Protein AF-A0A926Y5F5-F1 (afdb_monomer_lite)

Radius of gyration: 17.12 Å; chains: 1; bounding box: 49×34×44 Å

Structure (mmCIF, N/CA/C/O backbone):
data_AF-A0A926Y5F5-F1
#
_entry.id   AF-A0A926Y5F5-F1
#
loop_
_atom_site.group_PDB
_atom_site.id
_atom_site.type_symbol
_atom_site.label_atom_id
_atom_site.label_alt_id
_atom_site.label_comp_id
_atom_site.label_asym_id
_atom_site.label_entity_id
_atom_site.label_seq_id
_atom_site.pdbx_PDB_ins_code
_atom_site.Cartn_x
_atom_site.Cartn_y
_atom_site.Cartn_z
_atom_site.occupancy
_atom_site.B_iso_or_equiv
_atom_site.auth_seq_id
_atom_site.auth_comp_id
_atom_site.auth_asym_id
_atom_site.auth_atom_id
_atom_site.pdbx_PDB_model_num
ATOM 1 N N . MET A 1 1 ? -11.518 11.510 -7.158 1.00 64.62 1 MET A N 1
ATOM 2 C CA . MET A 1 1 ? -12.675 11.683 -6.244 1.00 64.62 1 MET A CA 1
ATOM 3 C C . MET A 1 1 ? -12.286 11.105 -4.891 1.00 64.62 1 MET A C 1
ATOM 5 O O . MET A 1 1 ? -11.733 10.016 -4.881 1.00 64.62 1 MET A O 1
ATOM 9 N N . ARG A 1 2 ? -12.498 11.809 -3.769 1.00 79.50 2 ARG A N 1
ATOM 10 C CA . ARG A 1 2 ? -12.166 11.254 -2.441 1.00 79.50 2 ARG A CA 1
ATOM 11 C C . ARG A 1 2 ? -13.256 10.256 -2.006 1.00 79.50 2 ARG A C 1
ATOM 13 O O . ARG A 1 2 ? -14.428 10.625 -2.100 1.00 79.50 2 ARG A O 1
ATOM 20 N N . PRO A 1 3 ? -12.920 9.043 -1.523 1.00 86.19 3 PRO A N 1
ATOM 21 C CA . PRO A 1 3 ? -13.914 8.041 -1.116 1.00 86.19 3 PRO A CA 1
ATOM 22 C C . PRO A 1 3 ? -14.812 8.557 0.008 1.00 86.19 3 PRO A C 1
ATOM 24 O O . PRO A 1 3 ? -14.404 9.423 0.759 1.00 86.19 3 PRO A O 1
ATOM 27 N N . THR A 1 4 ? -16.022 8.055 0.197 1.00 91.56 4 THR A N 1
ATOM 28 C CA . THR A 1 4 ? -16.862 8.366 1.371 1.00 91.56 4 THR A CA 1
ATOM 29 C C . THR A 1 4 ? -16.410 7.582 2.609 1.00 91.56 4 THR A C 1
ATOM 31 O O . THR A 1 4 ? -15.674 6.608 2.494 1.00 91.56 4 THR A O 1
ATOM 34 N N . LEU A 1 5 ? -16.884 7.942 3.811 1.00 90.38 5 LEU A N 1
ATOM 35 C CA . LEU A 1 5 ? -16.596 7.154 5.023 1.00 90.38 5 LEU A CA 1
ATOM 36 C C . LEU A 1 5 ? -17.088 5.703 4.903 1.00 90.38 5 LEU A C 1
ATOM 38 O O . LEU A 1 5 ? -16.438 4.790 5.398 1.00 90.38 5 LEU A O 1
ATOM 42 N N . LYS A 1 6 ? -18.231 5.488 4.241 1.00 92.50 6 LYS A N 1
ATOM 43 C CA . LYS A 1 6 ? -18.751 4.142 3.974 1.00 92.50 6 LYS A CA 1
ATOM 44 C C . LYS A 1 6 ? -17.795 3.357 3.071 1.00 92.50 6 LYS A C 1
ATOM 46 O O . LYS A 1 6 ? -17.488 2.218 3.389 1.00 92.50 6 LYS A O 1
ATOM 51 N N . GLN A 1 7 ? -17.304 3.981 1.998 1.00 93.06 7 GLN A N 1
ATOM 52 C CA . GLN A 1 7 ? -16.334 3.360 1.091 1.00 93.06 7 GLN A CA 1
ATOM 53 C C . GLN A 1 7 ? -15.007 3.059 1.794 1.00 93.06 7 GLN A C 1
ATOM 55 O O . GLN A 1 7 ? -14.508 1.959 1.651 1.00 93.06 7 GLN A O 1
ATOM 60 N N . LEU A 1 8 ? -14.493 3.966 2.631 1.00 92.88 8 LEU A N 1
ATOM 61 C CA . LEU A 1 8 ? -13.270 3.720 3.409 1.00 92.88 8 LEU A CA 1
ATOM 62 C C . LEU A 1 8 ? -13.402 2.540 4.376 1.00 92.88 8 LEU A C 1
ATOM 64 O O . LEU A 1 8 ? -12.448 1.807 4.587 1.00 92.88 8 LEU A O 1
ATOM 68 N N . LYS A 1 9 ? -14.575 2.353 4.987 1.00 93.62 9 LYS A N 1
ATOM 69 C CA . LYS A 1 9 ? -14.818 1.199 5.864 1.00 93.62 9 LYS A CA 1
ATOM 70 C C . LYS A 1 9 ? -14.853 -0.116 5.094 1.00 93.62 9 LYS A C 1
ATOM 72 O O . LYS A 1 9 ? -14.400 -1.117 5.635 1.00 93.62 9 LYS A O 1
ATOM 77 N N . GLN A 1 10 ? -15.410 -0.097 3.883 1.00 93.75 10 GLN A N 1
ATOM 78 C CA . GLN A 1 10 ? -15.420 -1.261 3.003 1.00 93.75 10 GLN A CA 1
ATOM 79 C C . GLN A 1 10 ? -14.000 -1.589 2.540 1.00 93.75 10 GLN A C 1
ATOM 81 O O . GLN A 1 10 ? -13.542 -2.694 2.782 1.00 93.75 10 GLN A O 1
ATOM 86 N N . GLU A 1 11 ? -13.280 -0.595 2.016 1.00 93.88 11 GLU A N 1
ATOM 87 C CA . GLU A 1 11 ? -11.879 -0.725 1.602 1.00 93.88 11 GLU A CA 1
ATOM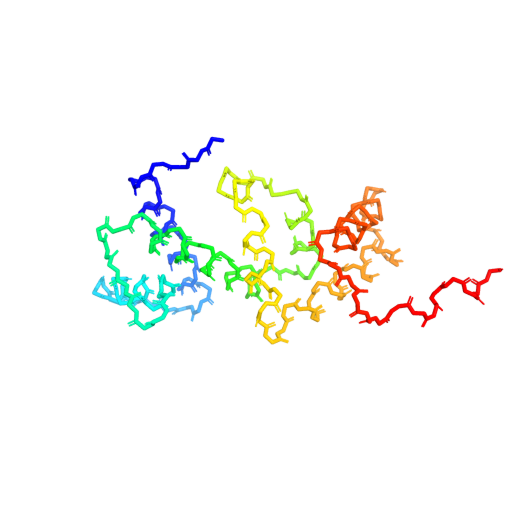 88 C C . GLU A 1 11 ? -11.018 -1.295 2.734 1.00 93.88 11 GLU A C 1
ATOM 90 O O . GLU A 1 11 ? -10.296 -2.266 2.561 1.00 93.88 11 GLU A O 1
ATOM 95 N N . ALA A 1 12 ? -11.160 -0.749 3.943 1.00 93.25 12 ALA A N 1
ATOM 96 C CA . ALA A 1 12 ? -10.449 -1.237 5.113 1.00 93.25 12 ALA A CA 1
ATOM 97 C C . ALA A 1 12 ? -10.744 -2.712 5.422 1.00 93.25 12 ALA A C 1
ATOM 99 O O . ALA A 1 12 ? -9.843 -3.424 5.855 1.00 93.25 12 ALA A O 1
ATOM 100 N N . ALA A 1 13 ? -11.990 -3.161 5.247 1.00 92.00 13 ALA A N 1
ATOM 101 C CA . ALA A 1 13 ? -12.367 -4.555 5.458 1.00 92.00 13 ALA A CA 1
ATOM 102 C C . ALA A 1 13 ? -11.767 -5.467 4.380 1.00 92.00 13 ALA A C 1
ATOM 104 O O . ALA A 1 13 ? -11.248 -6.529 4.715 1.00 92.00 13 ALA A O 1
ATOM 105 N N . ASP A 1 14 ? -11.783 -5.024 3.122 1.00 91.94 14 ASP A N 1
ATOM 106 C CA . ASP A 1 14 ? -11.228 -5.769 1.992 1.00 91.94 14 ASP A CA 1
ATOM 107 C C . ASP A 1 14 ? -9.703 -5.921 2.144 1.00 91.94 14 ASP A C 1
ATOM 109 O O . ASP A 1 14 ? -9.183 -7.037 2.116 1.00 91.94 14 ASP A O 1
ATOM 113 N N . LEU A 1 15 ? -8.992 -4.826 2.440 1.00 91.38 15 LEU A N 1
ATOM 114 C CA . LEU A 1 15 ? -7.545 -4.822 2.699 1.00 91.38 15 LEU A CA 1
ATOM 115 C C . LEU A 1 15 ? -7.154 -5.658 3.913 1.00 91.38 15 LEU A C 1
ATOM 117 O O . LEU A 1 15 ? -6.149 -6.369 3.896 1.00 91.38 15 LEU A O 1
ATOM 121 N N . TRP A 1 16 ? -7.956 -5.594 4.974 1.00 91.62 16 TRP A N 1
ATOM 122 C CA . TRP A 1 16 ? -7.745 -6.427 6.148 1.00 91.62 16 TRP A CA 1
ATOM 123 C C . TRP A 1 16 ? -7.922 -7.913 5.820 1.00 91.62 16 TRP A C 1
ATOM 125 O O . TRP A 1 16 ? -7.135 -8.736 6.283 1.00 91.62 16 TRP A O 1
ATOM 135 N N . GLY A 1 17 ? -8.897 -8.262 4.978 1.00 88.81 17 GLY A N 1
ATOM 136 C CA . GLY A 1 17 ? -9.064 -9.620 4.463 1.00 88.81 17 GLY A CA 1
ATOM 137 C C . GLY A 1 17 ? -7.844 -10.099 3.674 1.00 88.81 17 GLY A C 1
ATOM 138 O O . GLY A 1 17 ? -7.343 -11.190 3.938 1.00 88.81 17 GLY A O 1
ATOM 139 N N . VAL A 1 18 ? -7.320 -9.270 2.764 1.00 87.62 18 VAL A N 1
ATOM 140 C CA . VAL A 1 18 ? -6.109 -9.591 1.986 1.00 87.62 18 VAL A CA 1
ATOM 141 C C . VAL A 1 18 ? -4.908 -9.813 2.904 1.00 87.62 18 VAL A C 1
ATOM 143 O O . VAL A 1 18 ? -4.246 -10.842 2.797 1.00 87.62 18 VAL A O 1
ATOM 146 N N . LEU A 1 19 ? -4.653 -8.900 3.846 1.00 86.50 19 LEU A N 1
ATOM 147 C CA . LEU A 1 19 ? -3.525 -9.001 4.778 1.00 86.50 19 LEU A CA 1
ATOM 148 C C . LEU A 1 19 ? -3.538 -10.296 5.590 1.00 86.50 19 LEU A C 1
ATOM 150 O O . LEU A 1 19 ? -2.512 -10.966 5.698 1.00 86.50 19 LEU A O 1
ATOM 154 N N . ASN A 1 20 ? -4.693 -10.653 6.148 1.00 86.25 20 ASN A N 1
ATOM 155 C CA . ASN A 1 20 ? -4.815 -11.874 6.937 1.00 86.25 20 ASN A CA 1
ATOM 156 C C . ASN A 1 20 ? -4.774 -13.132 6.063 1.00 86.25 20 ASN A C 1
ATOM 158 O O . ASN A 1 20 ? -4.185 -14.133 6.458 1.00 86.25 20 ASN A O 1
ATOM 162 N N . GLY A 1 21 ? -5.311 -13.065 4.841 1.00 83.44 21 GLY A N 1
ATOM 163 C CA . GLY A 1 21 ? -5.168 -14.136 3.857 1.00 83.44 21 GLY A CA 1
ATOM 164 C C . GLY A 1 21 ? -3.705 -14.406 3.491 1.00 83.44 21 GLY A C 1
ATOM 165 O O . GLY A 1 21 ? -3.304 -15.564 3.400 1.00 83.44 21 GLY A O 1
ATOM 166 N N . VAL A 1 22 ? -2.894 -13.353 3.347 1.00 79.62 22 VAL A N 1
ATOM 167 C CA . VAL A 1 22 ? -1.444 -13.461 3.103 1.00 79.62 22 VAL A CA 1
ATOM 168 C C . VAL A 1 22 ? -0.714 -14.055 4.312 1.00 79.62 22 VAL A C 1
ATOM 170 O O . VAL A 1 22 ? 0.186 -14.873 4.138 1.00 79.62 22 VAL A O 1
ATOM 173 N N . ASP A 1 23 ? -1.117 -13.690 5.531 1.00 76.25 23 ASP A N 1
ATOM 174 C CA . ASP A 1 23 ? -0.528 -14.216 6.770 1.00 76.25 23 ASP A CA 1
ATOM 175 C C . ASP A 1 23 ? -1.040 -15.626 7.140 1.00 76.25 23 ASP A C 1
ATOM 177 O O . ASP A 1 23 ? -0.532 -16.243 8.079 1.00 76.25 23 ASP A O 1
ATOM 181 N N . GLY A 1 24 ? -2.032 -16.155 6.411 1.00 76.56 24 GLY A N 1
ATOM 182 C CA . GLY A 1 24 ? -2.684 -17.433 6.711 1.00 76.56 24 GLY A CA 1
ATOM 183 C C . GLY A 1 24 ? -3.471 -17.419 8.026 1.00 76.56 24 GLY A C 1
ATOM 184 O O . GLY A 1 24 ? -3.717 -18.474 8.614 1.00 76.56 24 GLY A O 1
ATOM 185 N N . THR A 1 25 ? -3.831 -16.234 8.517 1.00 77.69 25 THR A N 1
ATOM 186 C CA . THR A 1 25 ? -4.552 -16.041 9.772 1.00 77.69 25 THR A CA 1
ATOM 187 C C . THR A 1 25 ? -6.052 -15.953 9.519 1.00 77.69 25 THR A C 1
ATOM 189 O O . THR A 1 25 ? -6.500 -15.285 8.592 1.00 77.69 25 THR A O 1
ATOM 192 N N . ASP A 1 26 ? -6.844 -16.595 10.383 1.00 75.38 26 ASP A N 1
ATOM 193 C CA . ASP A 1 26 ? -8.297 -16.396 10.450 1.00 75.38 26 ASP A CA 1
ATOM 194 C C . ASP A 1 26 ? -8.626 -15.530 11.679 1.00 75.38 26 ASP A C 1
ATOM 196 O O . ASP A 1 26 ? -8.827 -16.037 12.790 1.00 75.38 26 ASP A O 1
ATOM 200 N N . PRO A 1 27 ? -8.523 -14.199 11.552 1.00 73.62 27 PRO A N 1
ATOM 201 C CA . PRO A 1 27 ? -8.670 -13.297 12.680 1.00 73.62 27 PRO A CA 1
ATOM 202 C C . PRO A 1 27 ? -10.121 -13.224 13.166 1.00 73.62 27 PRO A C 1
ATOM 204 O O . PRO A 1 27 ? -11.072 -13.070 12.400 1.00 73.62 27 PRO A O 1
ATOM 207 N N . ALA A 1 28 ? -10.296 -13.218 14.488 1.00 79.38 28 ALA A N 1
ATOM 208 C CA . ALA A 1 28 ? -11.610 -13.020 15.087 1.00 79.38 28 ALA A CA 1
ATOM 209 C C . ALA A 1 28 ? -12.231 -11.667 14.662 1.00 79.38 28 ALA A C 1
ATOM 211 O O . ALA A 1 28 ? -11.511 -10.671 14.554 1.00 79.38 28 ALA A O 1
ATOM 212 N N . PRO A 1 29 ? -13.567 -11.556 14.531 1.00 73.88 29 PRO A N 1
ATOM 213 C CA . PRO A 1 29 ? -14.233 -10.311 14.125 1.00 73.88 29 PRO A CA 1
ATOM 214 C C . PRO A 1 29 ? -13.895 -9.080 14.989 1.00 73.88 29 PRO A C 1
ATOM 216 O O . PRO A 1 29 ? -13.851 -7.950 14.497 1.00 73.88 29 PRO A O 1
ATOM 219 N N . ASP A 1 30 ? -13.611 -9.279 16.278 1.00 83.62 30 ASP A N 1
ATOM 220 C CA . ASP A 1 30 ? -13.206 -8.203 17.193 1.00 83.62 30 ASP A CA 1
ATOM 221 C C . ASP A 1 30 ? -11.803 -7.652 16.905 1.00 83.62 30 ASP A C 1
ATOM 223 O O . ASP A 1 30 ? -11.474 -6.529 17.311 1.00 83.62 30 ASP A O 1
ATOM 227 N N . GLN A 1 31 ? -10.980 -8.423 16.195 1.00 87.25 31 GLN A N 1
ATOM 228 C CA . GLN A 1 31 ? -9.624 -8.049 15.828 1.00 87.25 31 GLN A CA 1
ATOM 229 C C . GLN A 1 31 ? -9.622 -6.944 14.770 1.00 87.25 31 GLN A C 1
ATOM 231 O O . GLN A 1 31 ? -8.842 -6.003 14.896 1.00 87.25 31 GLN A O 1
ATOM 236 N N . PHE A 1 32 ? -10.592 -6.942 13.848 1.00 90.06 32 PHE A N 1
ATOM 237 C CA . PHE A 1 32 ? -10.716 -5.902 12.824 1.00 90.06 32 PHE A CA 1
ATOM 238 C C . PHE A 1 32 ? -10.685 -4.493 13.429 1.00 90.06 32 PHE A C 1
ATOM 240 O O . PHE A 1 32 ? -9.851 -3.661 13.088 1.00 90.06 32 PHE A O 1
ATOM 247 N N . ARG A 1 33 ? -11.538 -4.212 14.423 1.00 89.06 33 ARG A N 1
ATOM 248 C CA . ARG A 1 33 ? -11.591 -2.877 15.052 1.00 89.06 33 ARG A CA 1
ATOM 249 C C . ARG A 1 33 ? -10.326 -2.529 15.835 1.00 89.06 33 ARG A C 1
ATOM 251 O O . ARG A 1 33 ? -10.066 -1.342 16.043 1.00 89.06 33 ARG A O 1
ATOM 258 N N . LYS A 1 34 ? -9.591 -3.519 16.346 1.00 89.94 34 LYS A N 1
ATOM 259 C CA . LYS A 1 34 ? -8.305 -3.291 17.020 1.00 89.94 34 LYS A CA 1
ATOM 260 C C . LYS A 1 34 ? -7.247 -2.901 15.995 1.00 89.94 34 LYS A C 1
ATOM 262 O O . LYS A 1 34 ? -6.592 -1.880 16.188 1.00 89.94 34 LYS A O 1
ATOM 267 N N . ASP A 1 35 ? -7.194 -3.613 14.879 1.00 90.88 35 ASP A N 1
ATOM 268 C CA . ASP A 1 35 ? -6.230 -3.372 13.810 1.00 90.88 35 ASP A CA 1
ATOM 269 C C . ASP A 1 35 ? -6.479 -2.020 13.141 1.00 90.88 35 ASP A C 1
ATOM 271 O O . ASP A 1 35 ? -5.550 -1.230 13.000 1.00 90.88 35 ASP A O 1
ATOM 275 N N . ILE A 1 36 ? -7.737 -1.649 12.873 1.00 92.88 36 ILE A N 1
ATOM 276 C CA . ILE A 1 36 ? -8.060 -0.303 12.366 1.00 92.88 36 ILE A CA 1
ATOM 277 C C . ILE A 1 36 ? -7.571 0.795 13.315 1.00 92.88 36 ILE A C 1
ATOM 279 O O . ILE A 1 36 ? -7.071 1.826 12.866 1.00 92.88 36 ILE A O 1
ATOM 283 N N . ARG A 1 37 ? -7.681 0.605 14.635 1.00 91.00 37 ARG A N 1
ATOM 284 C CA . ARG A 1 37 ? -7.149 1.582 15.600 1.00 91.00 37 ARG A CA 1
ATOM 285 C C . ARG A 1 37 ? -5.627 1.601 15.626 1.00 91.00 37 ARG A C 1
ATOM 287 O O . ARG A 1 37 ? -5.057 2.660 15.870 1.00 91.00 37 ARG A O 1
ATOM 294 N N . GLN A 1 38 ? -4.990 0.453 15.426 1.00 90.44 38 GLN A N 1
ATOM 295 C CA . GLN A 1 38 ? -3.541 0.330 15.384 1.00 90.44 38 GLN A CA 1
ATOM 296 C C . GLN A 1 38 ? -2.969 1.011 14.138 1.00 90.44 38 GLN A C 1
ATOM 298 O O . GLN A 1 38 ? -2.116 1.883 14.275 1.00 90.44 38 GLN A O 1
ATOM 303 N N . TYR A 1 39 ? -3.481 0.679 12.953 1.00 89.06 39 TYR A N 1
ATOM 304 C CA . TYR A 1 39 ? -3.048 1.256 11.680 1.00 89.06 39 TYR A CA 1
ATOM 305 C C . TYR A 1 39 ? -3.491 2.715 11.504 1.00 89.06 39 TYR A C 1
ATOM 307 O O . TYR A 1 39 ? -2.770 3.527 10.938 1.00 89.06 39 TYR A O 1
ATOM 315 N N . GLY A 1 40 ? -4.667 3.084 12.016 1.00 86.88 40 GLY A N 1
ATOM 316 C CA . GLY A 1 40 ? -5.230 4.431 11.885 1.00 86.88 40 GLY A CA 1
ATOM 317 C C . GLY A 1 40 ? -4.779 5.443 12.946 1.00 86.88 40 GLY A C 1
ATOM 318 O O . GLY A 1 40 ? -5.324 6.556 13.005 1.00 86.88 40 GLY A O 1
ATOM 319 N N . LYS A 1 41 ? -3.848 5.059 13.828 1.00 85.31 41 LYS A N 1
ATOM 320 C CA . LYS A 1 41 ? -3.409 5.857 14.980 1.00 85.31 41 LYS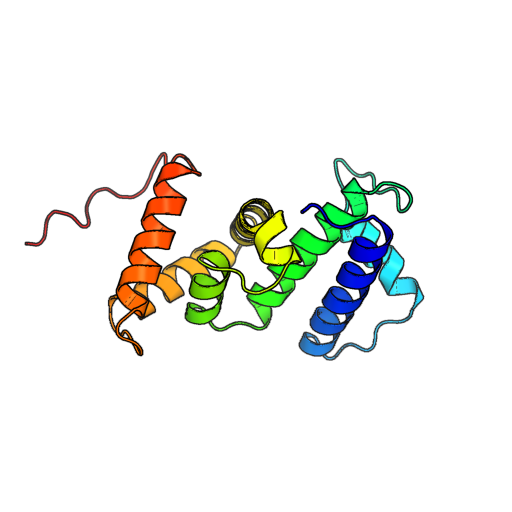 A CA 1
ATOM 321 C C . LYS A 1 41 ? -2.620 7.089 14.531 1.00 85.31 41 LYS A C 1
ATOM 323 O O . LYS A 1 41 ? -1.751 6.996 13.675 1.00 85.31 41 LYS A O 1
ATOM 328 N N . LEU A 1 42 ? -2.882 8.234 15.157 1.00 76.56 42 LEU A N 1
ATOM 329 C CA . LEU A 1 42 ? -2.004 9.408 15.108 1.00 76.56 42 LEU A CA 1
ATOM 330 C C . LEU A 1 42 ? -1.816 9.917 16.534 1.00 76.56 42 LEU A C 1
ATOM 332 O O . LEU A 1 42 ? -2.795 10.037 17.272 1.00 76.56 42 LEU A O 1
ATOM 336 N N . ASP A 1 43 ? -0.568 10.143 16.939 1.00 74.25 43 ASP A N 1
ATOM 337 C CA . ASP A 1 43 ? -0.205 10.662 18.267 1.00 74.25 43 ASP A CA 1
ATOM 338 C C . ASP A 1 43 ? -0.863 9.898 19.426 1.00 74.25 43 ASP A C 1
ATOM 340 O O . ASP A 1 43 ? -1.369 10.457 20.399 1.00 74.25 43 ASP A O 1
ATOM 344 N N . GLY A 1 44 ? -0.927 8.571 19.294 1.00 70.44 44 GLY A N 1
ATOM 345 C CA . GLY A 1 44 ? -1.493 7.708 20.325 1.00 70.44 44 GLY A CA 1
ATOM 346 C C . GLY A 1 44 ? -3.028 7.638 20.358 1.00 70.44 44 GLY A C 1
ATOM 347 O O . GLY A 1 44 ? -3.561 6.886 21.175 1.00 70.44 44 GLY A O 1
ATOM 348 N N . LYS A 1 45 ? -3.750 8.326 19.464 1.00 74.88 45 LYS A N 1
ATOM 349 C CA . LYS A 1 45 ? -5.222 8.352 19.428 1.00 74.88 45 LYS A CA 1
ATOM 350 C C . LYS A 1 45 ? -5.772 7.804 18.106 1.00 74.88 45 LYS A C 1
ATOM 352 O O . LYS A 1 45 ? -5.241 8.077 17.033 1.00 74.88 45 LYS A O 1
ATOM 357 N N . ALA A 1 46 ? -6.864 7.043 18.185 1.00 82.19 46 ALA A N 1
ATOM 358 C CA . ALA A 1 46 ? -7.636 6.581 17.032 1.00 82.19 46 ALA A CA 1
ATOM 359 C C . ALA A 1 46 ? -9.132 6.635 17.367 1.00 82.19 46 ALA A C 1
ATOM 361 O O . ALA A 1 46 ? -9.562 6.049 18.362 1.00 82.19 46 ALA A O 1
ATOM 362 N N . ASP A 1 47 ? -9.923 7.323 16.541 1.00 86.75 47 ASP A N 1
ATOM 363 C CA . ASP A 1 47 ? -11.378 7.413 16.697 1.00 86.75 47 ASP A CA 1
ATOM 364 C C . ASP A 1 47 ? -12.055 6.799 15.468 1.00 86.75 47 ASP A C 1
ATOM 366 O O . ASP A 1 47 ? -11.955 7.314 14.358 1.00 86.75 47 ASP A O 1
ATOM 370 N N . LEU A 1 48 ? -12.785 5.699 15.670 1.00 87.44 48 LEU A N 1
ATOM 371 C CA . LEU A 1 48 ? -13.475 4.973 14.597 1.00 87.44 48 LEU A CA 1
ATOM 372 C C . LEU A 1 48 ? -14.657 5.751 13.989 1.00 87.44 48 LEU A C 1
ATOM 374 O O . LEU A 1 48 ? -15.232 5.315 12.987 1.00 87.44 48 LEU A O 1
ATOM 378 N N . ARG A 1 49 ? -15.039 6.892 14.569 1.00 87.19 49 ARG A N 1
ATOM 379 C CA . ARG A 1 49 ? -16.007 7.833 13.986 1.00 87.19 49 ARG A CA 1
ATOM 380 C C . ARG A 1 49 ? -15.332 8.802 13.016 1.00 87.19 49 ARG A C 1
ATOM 382 O O . ARG A 1 49 ? -15.997 9.347 12.138 1.00 87.19 49 ARG A O 1
ATOM 389 N N . CYS A 1 50 ? -14.022 8.995 13.149 1.00 89.56 50 CYS A N 1
ATOM 390 C CA . CYS A 1 50 ? -13.257 9.945 12.361 1.00 89.56 50 CYS A CA 1
ATOM 391 C C . CYS A 1 50 ? -12.788 9.326 11.051 1.00 89.56 50 CYS A C 1
ATOM 393 O O . CYS A 1 50 ? -12.087 8.318 11.024 1.00 89.56 50 CYS A O 1
ATOM 395 N N . ARG A 1 51 ? -13.107 10.003 9.948 1.00 91.75 51 ARG A N 1
ATOM 396 C CA . ARG A 1 51 ? -12.670 9.635 8.599 1.00 91.75 51 ARG A CA 1
ATOM 397 C C . ARG A 1 51 ? -11.154 9.453 8.485 1.00 91.75 51 ARG A C 1
ATOM 399 O O . ARG A 1 51 ? -10.718 8.451 7.936 1.00 91.75 51 ARG A O 1
ATOM 406 N N . ALA A 1 52 ? -10.376 10.370 9.058 1.00 91.25 52 ALA A N 1
ATOM 407 C CA . ALA A 1 52 ? -8.916 10.338 8.982 1.00 91.25 52 ALA A CA 1
ATOM 408 C C . ALA A 1 52 ? -8.305 9.055 9.576 1.00 91.25 52 ALA A C 1
ATOM 410 O O . ALA A 1 52 ? -7.290 8.578 9.082 1.00 91.25 52 ALA A O 1
ATOM 411 N N . THR A 1 53 ? -8.926 8.468 10.608 1.00 93.31 53 THR A N 1
ATOM 412 C CA . THR A 1 53 ? -8.479 7.183 11.169 1.00 93.31 53 THR A CA 1
ATOM 413 C C . THR A 1 53 ? -8.622 6.063 10.143 1.00 93.31 53 THR A C 1
ATOM 415 O O . THR A 1 53 ? -7.702 5.269 9.988 1.00 93.31 53 THR A O 1
ATOM 418 N N . TRP A 1 54 ? -9.729 6.028 9.401 1.00 94.56 54 TRP A N 1
ATOM 419 C CA . TRP A 1 54 ? -9.941 5.030 8.351 1.00 94.56 54 TRP A CA 1
ATOM 420 C C . TRP A 1 54 ? -9.022 5.241 7.152 1.00 94.56 54 TRP A C 1
ATOM 422 O O . TRP A 1 54 ? -8.473 4.269 6.654 1.00 94.56 54 TRP A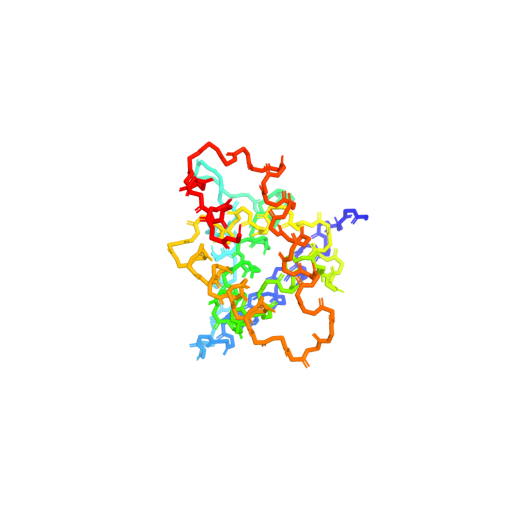 O 1
ATOM 432 N N . GLU A 1 55 ? -8.811 6.487 6.722 1.00 94.56 55 GLU A N 1
ATOM 433 C CA . GLU A 1 55 ? -7.885 6.797 5.622 1.00 94.56 55 GLU A CA 1
ATOM 434 C C . GLU A 1 55 ? -6.468 6.320 5.942 1.00 94.56 55 GLU A C 1
ATOM 436 O O . GLU A 1 55 ? -5.886 5.572 5.163 1.00 94.56 55 GLU A O 1
ATOM 441 N N . ARG A 1 56 ? -5.945 6.670 7.124 1.00 94.00 56 ARG A N 1
ATOM 442 C CA . ARG A 1 56 ? -4.621 6.212 7.569 1.00 94.00 56 ARG A CA 1
ATOM 443 C C . ARG A 1 56 ? -4.548 4.696 7.683 1.00 94.00 56 ARG A C 1
ATOM 445 O O . ARG A 1 56 ? -3.557 4.111 7.263 1.00 94.00 56 ARG A O 1
ATOM 452 N N . ALA A 1 57 ? -5.597 4.072 8.221 1.00 94.88 57 ALA A N 1
ATOM 453 C CA . ALA A 1 57 ? -5.637 2.625 8.347 1.00 94.88 57 ALA A CA 1
ATOM 454 C C . ALA A 1 57 ? -5.574 1.942 6.975 1.00 94.88 57 ALA A C 1
ATOM 456 O O . ALA A 1 57 ? -4.767 1.038 6.802 1.00 94.88 57 ALA A O 1
ATOM 457 N N . CYS A 1 58 ? -6.365 2.402 5.999 1.00 95.75 58 CYS A N 1
ATOM 458 C CA . CYS A 1 58 ? -6.339 1.863 4.638 1.00 95.75 58 CYS A CA 1
ATOM 459 C C . CYS A 1 58 ? -4.962 2.055 3.997 1.00 95.75 58 CYS A C 1
ATOM 461 O O . CYS A 1 58 ? -4.401 1.096 3.494 1.00 95.75 58 CYS A O 1
ATOM 463 N N . VAL A 1 59 ? -4.378 3.256 4.085 1.00 95.75 59 VAL A N 1
ATOM 464 C CA . VAL A 1 59 ? -3.037 3.540 3.545 1.00 95.75 59 VAL A CA 1
ATOM 465 C C . VAL A 1 59 ? -1.976 2.607 4.139 1.00 95.75 59 VAL A C 1
ATOM 467 O O . VAL A 1 59 ? -1.179 2.030 3.404 1.00 95.75 59 VAL A O 1
ATOM 470 N N . ALA A 1 60 ? -1.967 2.437 5.463 1.00 94.25 60 ALA A N 1
ATOM 471 C CA . ALA A 1 60 ? -0.978 1.599 6.133 1.00 94.25 60 ALA A CA 1
ATOM 472 C C . ALA A 1 60 ? -1.182 0.103 5.840 1.00 94.25 60 ALA A C 1
ATOM 474 O O . ALA A 1 60 ? -0.207 -0.628 5.677 1.00 94.25 60 ALA A O 1
ATOM 475 N N . MET A 1 61 ? -2.436 -0.352 5.757 1.00 93.94 61 MET A N 1
ATOM 476 C CA . MET A 1 61 ? -2.754 -1.736 5.405 1.00 93.94 61 MET A CA 1
ATOM 477 C C . MET A 1 61 ? -2.417 -2.045 3.946 1.00 93.94 61 MET A C 1
ATOM 479 O O . MET A 1 61 ? -1.818 -3.081 3.680 1.00 93.94 61 MET A O 1
ATOM 483 N N . GLU A 1 62 ? -2.721 -1.131 3.027 1.00 94.50 62 GLU A N 1
ATOM 484 C CA . GLU A 1 62 ? -2.366 -1.230 1.610 1.00 94.50 62 GLU A CA 1
ATOM 485 C C . GLU A 1 62 ? -0.846 -1.346 1.440 1.00 94.50 62 GLU A C 1
ATOM 487 O O . GLU A 1 62 ? -0.349 -2.297 0.838 1.00 94.50 62 GLU A O 1
ATOM 492 N N . ALA A 1 63 ? -0.084 -0.440 2.067 1.00 94.44 63 ALA A N 1
ATOM 493 C CA . ALA A 1 63 ? 1.377 -0.493 2.065 1.00 94.44 63 ALA A CA 1
ATOM 494 C C . ALA A 1 63 ? 1.913 -1.822 2.619 1.00 94.44 63 ALA A C 1
ATOM 496 O O . ALA A 1 63 ? 2.772 -2.454 2.001 1.00 94.44 63 ALA A O 1
ATOM 497 N N . ALA A 1 64 ? 1.384 -2.275 3.759 1.00 92.50 64 ALA A N 1
ATOM 498 C CA . ALA A 1 64 ? 1.784 -3.540 4.363 1.00 92.50 64 ALA A CA 1
ATOM 499 C C . ALA A 1 64 ? 1.437 -4.749 3.479 1.00 92.50 64 ALA A C 1
ATOM 501 O O . ALA A 1 64 ? 2.232 -5.683 3.405 1.00 92.50 64 ALA A O 1
ATOM 502 N N . SER A 1 65 ? 0.282 -4.728 2.809 1.00 90.88 65 SER A N 1
ATOM 503 C CA . SER A 1 65 ? -0.160 -5.802 1.921 1.00 90.88 65 SER A CA 1
ATOM 504 C C . SER A 1 65 ? 0.779 -5.912 0.735 1.00 90.88 65 SER A C 1
ATOM 506 O O . SER A 1 65 ? 1.371 -6.965 0.519 1.00 90.88 65 SER A O 1
ATOM 508 N N . MET A 1 66 ? 1.010 -4.802 0.034 1.00 92.44 66 MET A N 1
ATOM 509 C CA . MET A 1 66 ? 1.892 -4.775 -1.130 1.00 92.44 66 MET A CA 1
ATOM 510 C C . MET A 1 66 ? 3.304 -5.260 -0.807 1.00 92.44 66 MET A C 1
ATOM 512 O O . MET A 1 66 ? 3.857 -6.064 -1.549 1.00 92.44 66 MET A O 1
ATOM 516 N N . LEU A 1 67 ? 3.873 -4.823 0.321 1.00 92.69 67 LEU A N 1
ATOM 517 C CA . LEU A 1 67 ? 5.218 -5.229 0.742 1.00 92.69 67 LEU A CA 1
ATOM 518 C C . LEU A 1 67 ? 5.342 -6.724 1.061 1.00 92.69 67 LEU A C 1
ATOM 520 O O . LEU A 1 67 ? 6.458 -7.250 1.072 1.00 92.69 67 LEU A O 1
ATOM 524 N N . LYS A 1 68 ? 4.225 -7.389 1.368 1.00 90.12 68 LYS A N 1
ATOM 525 C CA . LYS A 1 68 ? 4.175 -8.830 1.631 1.00 90.12 68 LYS A CA 1
ATOM 526 C C . LYS A 1 68 ? 3.826 -9.644 0.389 1.00 90.12 68 LYS A C 1
ATOM 528 O O . LYS A 1 68 ? 4.339 -10.748 0.247 1.00 90.12 68 LYS A O 1
ATOM 533 N N . SER A 1 69 ? 2.931 -9.140 -0.460 1.00 88.56 69 SER A N 1
ATOM 534 C CA . SER A 1 69 ? 2.296 -9.931 -1.517 1.00 88.56 69 SER A CA 1
ATOM 535 C C . SER A 1 69 ? 2.814 -9.648 -2.923 1.00 88.56 69 SER A C 1
ATOM 537 O O . SER A 1 69 ? 2.601 -10.478 -3.803 1.00 88.56 69 SER A O 1
ATOM 539 N N . LEU A 1 70 ? 3.430 -8.488 -3.171 1.00 91.25 70 LEU A N 1
ATOM 540 C CA . LEU A 1 70 ? 3.908 -8.121 -4.503 1.00 91.25 70 LEU A CA 1
ATOM 541 C C . LEU A 1 70 ? 5.390 -8.436 -4.678 1.00 91.25 70 LEU A C 1
ATOM 543 O O . LEU A 1 70 ? 6.216 -8.206 -3.795 1.00 91.25 70 LEU A O 1
ATOM 547 N N . GLU A 1 71 ? 5.734 -8.881 -5.883 1.00 93.88 71 GLU A N 1
ATOM 548 C CA . GLU A 1 71 ? 7.114 -8.874 -6.344 1.00 93.88 71 GLU A CA 1
ATOM 549 C C . GLU A 1 71 ? 7.621 -7.431 -6.474 1.00 93.88 71 GLU A C 1
ATOM 551 O O . GLU A 1 71 ? 6.872 -6.501 -6.783 1.00 93.88 71 GLU A O 1
ATOM 556 N N . ASN A 1 72 ? 8.932 -7.236 -6.307 1.00 94.38 72 ASN A N 1
ATOM 557 C CA . ASN A 1 72 ? 9.550 -5.903 -6.300 1.00 94.38 72 ASN A CA 1
ATOM 558 C C . ASN A 1 72 ? 9.212 -5.065 -7.551 1.00 94.38 72 ASN A C 1
ATOM 560 O O . ASN A 1 72 ? 9.079 -3.845 -7.471 1.00 94.38 72 ASN A O 1
ATOM 564 N N . THR A 1 73 ? 9.098 -5.703 -8.721 1.00 93.38 73 THR A N 1
ATOM 565 C CA . THR A 1 73 ? 8.747 -5.025 -9.979 1.00 93.38 73 THR A CA 1
ATOM 566 C C . THR A 1 73 ? 7.293 -4.579 -10.003 1.00 93.38 73 THR A C 1
ATOM 568 O O . THR A 1 73 ? 7.008 -3.475 -10.460 1.00 93.38 73 THR A O 1
ATOM 571 N N . ASP A 1 74 ? 6.390 -5.399 -9.473 1.00 93.56 74 ASP A N 1
ATOM 572 C CA . ASP A 1 74 ? 4.959 -5.104 -9.446 1.00 93.56 74 ASP A CA 1
ATOM 573 C C . ASP A 1 74 ? 4.654 -3.994 -8.441 1.00 93.56 74 ASP A C 1
ATOM 575 O O . ASP A 1 74 ? 3.875 -3.095 -8.746 1.00 93.56 74 ASP A O 1
ATOM 579 N N . LEU A 1 75 ? 5.361 -3.970 -7.304 1.00 94.19 75 LEU A N 1
ATOM 580 C CA . LEU A 1 75 ? 5.323 -2.850 -6.362 1.00 94.19 75 LEU A CA 1
ATOM 581 C C . LEU A 1 75 ? 5.682 -1.523 -7.050 1.00 94.19 75 LEU A C 1
ATOM 583 O O . LEU A 1 75 ? 4.980 -0.526 -6.894 1.00 94.19 75 LEU A O 1
ATOM 587 N N . VAL A 1 76 ? 6.764 -1.503 -7.833 1.00 93.50 76 VAL A N 1
ATOM 588 C CA . VAL A 1 76 ? 7.196 -0.304 -8.569 1.00 93.50 76 VAL A CA 1
ATOM 589 C C . VAL A 1 76 ? 6.155 0.124 -9.601 1.0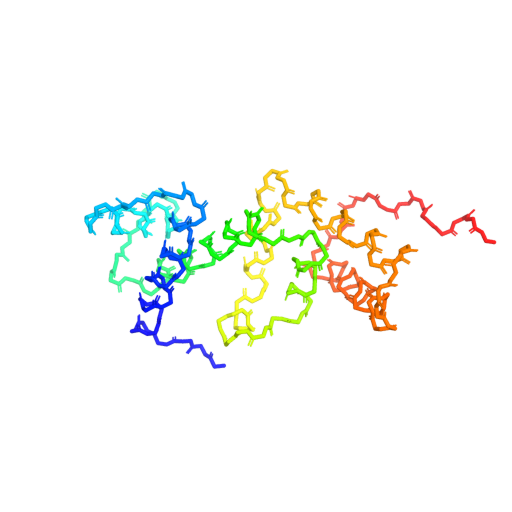0 93.50 76 VAL A C 1
ATOM 591 O O . VAL A 1 76 ? 5.828 1.307 -9.690 1.00 93.50 76 VAL A O 1
ATOM 594 N N . LEU A 1 77 ? 5.610 -0.821 -10.368 1.00 92.44 77 LEU A N 1
ATOM 595 C CA . LEU A 1 77 ? 4.592 -0.520 -11.373 1.00 92.44 77 LEU A CA 1
ATOM 596 C C . LEU A 1 77 ? 3.306 0.015 -10.732 1.00 92.44 77 LEU A C 1
ATOM 598 O O . LEU A 1 77 ? 2.767 1.010 -11.218 1.00 92.44 77 LEU A O 1
ATOM 602 N N . TYR A 1 78 ? 2.874 -0.571 -9.614 1.00 93.50 78 TYR A N 1
ATOM 603 C CA . TYR A 1 78 ? 1.719 -0.097 -8.859 1.00 93.50 78 TYR A CA 1
ATOM 604 C C . TYR A 1 78 ? 1.940 1.319 -8.319 1.00 93.50 78 TYR A C 1
ATOM 606 O O . TYR A 1 78 ? 1.126 2.207 -8.551 1.00 93.50 78 TYR A O 1
ATOM 614 N N . LEU A 1 79 ? 3.078 1.585 -7.669 1.00 92.19 79 LEU A N 1
ATOM 615 C CA . LEU A 1 79 ? 3.398 2.922 -7.150 1.00 92.19 79 LEU A CA 1
ATOM 616 C C . LEU A 1 79 ? 3.561 3.966 -8.262 1.00 92.19 79 LEU A C 1
ATOM 618 O O . LEU A 1 79 ? 3.397 5.164 -8.024 1.00 92.19 79 LEU A O 1
ATOM 622 N N . HIS A 1 80 ? 3.887 3.547 -9.482 1.00 91.19 80 HIS A N 1
ATOM 623 C CA . HIS A 1 80 ? 3.929 4.432 -10.638 1.00 91.19 80 HIS A CA 1
ATOM 624 C C . HIS A 1 80 ? 2.527 4.740 -11.175 1.00 91.19 80 HIS A C 1
ATOM 626 O O . HIS A 1 80 ? 2.193 5.909 -11.376 1.00 91.19 80 HIS A O 1
ATOM 632 N N . ARG A 1 81 ? 1.707 3.708 -11.389 1.00 89.12 81 ARG A N 1
ATOM 633 C CA . ARG A 1 81 ? 0.356 3.814 -11.951 1.00 89.12 81 ARG A CA 1
ATOM 634 C C . ARG A 1 81 ? -0.587 2.873 -11.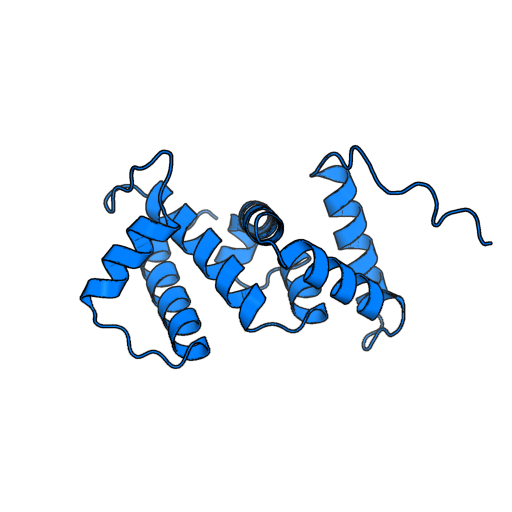202 1.00 89.12 81 ARG A C 1
ATOM 636 O O . ARG A 1 81 ? -0.824 1.764 -11.679 1.00 89.12 81 ARG A O 1
ATOM 643 N N . PRO A 1 82 ? -1.140 3.316 -10.061 1.00 90.62 82 PRO A N 1
ATOM 644 C CA . PRO A 1 82 ? -2.133 2.529 -9.353 1.00 90.62 82 PRO A CA 1
ATOM 645 C C . PRO A 1 82 ? -3.352 2.314 -10.250 1.00 90.62 82 PRO A C 1
ATOM 647 O O . PRO A 1 82 ? -3.783 3.231 -10.954 1.00 90.62 82 PRO A O 1
ATOM 650 N N . ASP A 1 83 ? -3.914 1.116 -10.216 1.00 88.50 83 ASP A N 1
ATOM 651 C CA . ASP A 1 83 ? -5.075 0.717 -11.015 1.00 88.50 83 ASP A CA 1
ATOM 652 C C . ASP A 1 83 ? -6.379 0.683 -10.201 1.00 88.50 83 ASP A C 1
ATOM 654 O O . ASP A 1 83 ? -7.469 0.594 -10.770 1.00 88.50 83 ASP A O 1
ATOM 658 N N . THR A 1 84 ? -6.293 0.835 -8.878 1.00 88.44 84 THR A N 1
ATOM 659 C CA . THR A 1 84 ? -7.456 0.916 -7.990 1.00 88.44 84 THR A CA 1
ATOM 660 C C . THR A 1 84 ? -7.884 2.372 -7.749 1.00 88.44 84 THR A C 1
ATOM 662 O O . THR A 1 84 ? -7.043 3.271 -7.631 1.00 88.44 84 THR A O 1
ATOM 665 N N . PRO A 1 85 ? -9.195 2.661 -7.604 1.00 89.56 85 PRO A N 1
ATOM 666 C CA . PRO A 1 85 ? -9.658 4.006 -7.258 1.00 89.56 85 PRO A CA 1
ATOM 667 C C . PRO A 1 85 ? -9.059 4.547 -5.951 1.00 89.56 85 PRO A C 1
ATOM 669 O O . PRO A 1 85 ? -8.835 5.755 -5.838 1.00 89.56 85 PRO A O 1
ATOM 672 N N . PHE A 1 86 ? -8.805 3.672 -4.969 1.00 91.06 86 PHE A N 1
ATOM 673 C CA . PHE A 1 86 ? -8.161 4.038 -3.709 1.00 91.06 86 PHE A CA 1
ATOM 674 C C . PHE A 1 86 ? -6.675 4.354 -3.914 1.00 91.06 86 PHE A C 1
ATOM 676 O O . PHE A 1 86 ? -6.235 5.440 -3.532 1.00 91.06 86 PHE A O 1
ATOM 683 N N . GLY A 1 87 ? -5.937 3.476 -4.598 1.00 92.06 87 GLY A N 1
ATOM 684 C CA . GLY A 1 87 ? -4.529 3.671 -4.930 1.00 92.06 87 GLY A CA 1
ATOM 685 C C . GLY A 1 87 ? -4.284 4.961 -5.708 1.00 92.06 87 GLY A C 1
ATOM 686 O O . GLY A 1 87 ? -3.375 5.713 -5.380 1.00 92.06 87 GLY A O 1
ATOM 687 N N . ILE A 1 88 ? -5.150 5.297 -6.671 1.00 92.81 88 ILE A N 1
ATOM 688 C CA . ILE A 1 88 ? -5.066 6.565 -7.415 1.00 92.81 88 ILE A CA 1
ATOM 689 C C . ILE A 1 88 ? -5.284 7.767 -6.483 1.00 92.81 88 ILE A C 1
ATOM 691 O O . ILE A 1 88 ? -4.598 8.781 -6.603 1.00 92.81 88 ILE A O 1
ATOM 695 N N . ALA A 1 89 ? -6.249 7.682 -5.563 1.00 92.06 89 ALA A N 1
ATOM 696 C CA . ALA A 1 89 ? -6.600 8.790 -4.677 1.00 92.06 89 ALA A CA 1
ATOM 697 C C . ALA A 1 89 ? -5.572 9.040 -3.560 1.00 92.06 89 ALA A C 1
ATOM 699 O O . ALA A 1 89 ? -5.476 10.178 -3.098 1.00 92.06 89 ALA A O 1
ATOM 700 N N . TYR A 1 90 ? -4.847 8.001 -3.132 1.00 93.19 90 TYR A N 1
ATOM 701 C CA . TYR A 1 90 ? -3.925 8.042 -1.990 1.00 93.19 90 TYR A CA 1
ATOM 702 C C . TYR A 1 90 ? -2.489 7.624 -2.332 1.00 93.19 90 TYR A C 1
ATOM 704 O O . TYR A 1 90 ? -1.717 7.285 -1.436 1.00 93.19 90 TYR A O 1
ATOM 712 N N . ARG A 1 91 ? -2.120 7.645 -3.619 1.00 92.44 91 ARG A N 1
ATOM 713 C CA . ARG A 1 91 ? -0.819 7.191 -4.136 1.00 92.44 91 ARG A CA 1
ATOM 714 C C . ARG A 1 91 ? 0.361 7.701 -3.314 1.00 92.44 91 ARG A C 1
ATOM 716 O O . ARG A 1 91 ? 1.209 6.914 -2.907 1.00 92.44 91 ARG A O 1
ATOM 723 N N . ASP A 1 92 ? 0.394 9.005 -3.061 1.00 91.69 92 ASP A N 1
ATOM 724 C CA . ASP A 1 92 ? 1.512 9.655 -2.379 1.00 91.69 92 ASP A CA 1
ATOM 725 C C . ASP A 1 92 ? 1.592 9.208 -0.911 1.00 91.69 92 ASP A C 1
ATOM 727 O O . ASP A 1 92 ? 2.663 8.859 -0.426 1.00 91.69 92 ASP A O 1
ATOM 731 N N . GLN A 1 93 ? 0.450 9.113 -0.218 1.00 94.06 93 GLN A N 1
ATOM 732 C CA . GLN A 1 93 ? 0.414 8.642 1.172 1.00 94.06 93 GLN A CA 1
ATOM 733 C C . GLN A 1 93 ? 0.789 7.159 1.281 1.00 94.06 93 GLN A C 1
ATOM 735 O O . GLN A 1 93 ? 1.430 6.748 2.245 1.00 94.06 93 GLN A O 1
ATOM 740 N N . ILE A 1 94 ? 0.394 6.351 0.296 1.00 94.88 94 ILE A N 1
ATOM 741 C CA . ILE A 1 94 ? 0.765 4.937 0.205 1.00 94.88 94 ILE A CA 1
ATOM 742 C C . ILE A 1 94 ? 2.272 4.801 -0.016 1.00 94.88 94 ILE A C 1
ATOM 744 O O . ILE A 1 94 ? 2.916 4.008 0.667 1.00 94.88 94 ILE A O 1
ATOM 748 N N . LEU A 1 95 ? 2.848 5.593 -0.920 1.00 93.56 95 LEU A N 1
ATOM 749 C CA . LEU A 1 95 ? 4.287 5.620 -1.148 1.00 93.56 95 LEU A CA 1
ATOM 750 C C . LEU A 1 95 ? 5.055 6.022 0.119 1.00 93.56 95 LEU A C 1
ATOM 752 O O . LEU A 1 95 ? 6.005 5.337 0.491 1.00 93.56 95 LEU A O 1
ATOM 756 N N . GLU A 1 96 ? 4.635 7.083 0.809 1.00 92.75 96 GLU A N 1
ATOM 757 C CA . GLU A 1 96 ? 5.234 7.495 2.086 1.00 92.75 96 GLU A CA 1
ATOM 758 C C . GLU A 1 96 ? 5.166 6.369 3.126 1.00 92.75 96 GLU A C 1
ATOM 760 O O . GLU A 1 96 ? 6.161 6.065 3.790 1.00 92.75 96 GLU A O 1
ATOM 765 N N . ALA A 1 97 ? 4.015 5.700 3.234 1.00 93.31 97 ALA A N 1
ATOM 766 C CA . ALA A 1 97 ? 3.850 4.559 4.123 1.00 93.31 97 ALA A CA 1
ATOM 767 C C . ALA A 1 97 ? 4.804 3.414 3.748 1.00 93.31 97 ALA A C 1
ATOM 769 O O . ALA A 1 97 ? 5.509 2.912 4.622 1.00 93.31 97 ALA A O 1
ATOM 770 N N . VAL A 1 98 ? 4.913 3.059 2.464 1.00 94.31 98 VAL A N 1
ATOM 771 C CA . VAL A 1 98 ? 5.877 2.065 1.966 1.00 94.31 98 VAL A CA 1
ATOM 772 C C . VAL A 1 98 ? 7.313 2.449 2.335 1.00 94.31 98 VAL A C 1
ATOM 774 O O . VAL A 1 98 ? 8.050 1.618 2.863 1.00 94.31 98 VAL A O 1
ATOM 777 N N . LEU A 1 99 ? 7.714 3.702 2.114 1.00 91.25 99 LEU A N 1
ATOM 778 C CA . LEU A 1 99 ? 9.064 4.187 2.418 1.00 91.25 99 LEU A CA 1
ATOM 779 C C . LEU A 1 99 ? 9.365 4.225 3.922 1.00 91.25 99 LEU A C 1
ATOM 781 O O . LEU A 1 99 ? 10.522 4.088 4.316 1.00 91.25 99 LEU A O 1
ATOM 785 N N . SER A 1 100 ? 8.339 4.354 4.767 1.00 89.94 100 SER A N 1
ATOM 786 C CA . SER A 1 100 ? 8.487 4.285 6.225 1.00 89.94 100 SER A CA 1
ATOM 787 C C . SER A 1 100 ? 8.776 2.865 6.743 1.00 89.94 100 SER A C 1
ATOM 789 O O . SER A 1 100 ? 9.289 2.698 7.854 1.00 89.94 100 SER A O 1
ATOM 791 N N . HIS A 1 101 ? 8.493 1.825 5.948 1.00 89.19 101 HIS A N 1
ATOM 792 C CA . HIS A 1 101 ? 8.826 0.447 6.297 1.00 89.19 101 HIS A CA 1
ATOM 793 C C . HIS A 1 101 ? 10.309 0.149 6.052 1.00 89.19 101 HIS A C 1
ATOM 795 O O . HIS A 1 101 ? 10.868 0.465 5.004 1.00 89.19 101 HIS A O 1
ATOM 801 N N . LYS A 1 102 ? 10.935 -0.583 6.987 1.00 86.12 102 LYS A N 1
ATOM 802 C CA . LYS A 1 102 ? 12.367 -0.946 6.937 1.00 86.12 102 LYS A CA 1
ATOM 803 C C . LYS A 1 102 ? 12.804 -1.592 5.617 1.00 86.12 102 LYS A C 1
ATOM 805 O O . LYS A 1 102 ? 13.936 -1.397 5.191 1.00 86.12 102 LYS A O 1
ATOM 810 N N . THR A 1 103 ? 11.933 -2.386 4.997 1.00 88.75 103 THR A N 1
ATOM 811 C CA . THR A 1 103 ? 12.218 -3.111 3.750 1.00 88.75 103 THR A CA 1
ATOM 812 C C . THR A 1 103 ? 11.720 -2.393 2.499 1.00 88.75 103 THR A C 1
ATOM 814 O O . THR A 1 103 ? 12.117 -2.780 1.402 1.00 88.75 103 THR A O 1
ATOM 817 N N . GLY A 1 104 ? 10.887 -1.355 2.627 1.00 91.00 104 GLY A N 1
ATOM 818 C CA . GLY A 1 104 ? 10.185 -0.765 1.485 1.00 91.00 104 GLY A CA 1
ATOM 819 C C . GLY A 1 104 ? 11.118 -0.091 0.488 1.00 91.00 104 GLY A C 1
ATOM 820 O O . GLY A 1 104 ? 11.047 -0.368 -0.708 1.00 91.00 104 GLY A O 1
ATOM 821 N N . LEU A 1 105 ? 12.081 0.696 0.977 1.00 90.69 105 LEU A N 1
ATOM 822 C CA . LEU A 1 105 ? 13.100 1.304 0.116 1.00 90.69 105 LEU A CA 1
ATOM 823 C C . LEU A 1 105 ? 13.926 0.248 -0.638 1.00 90.69 105 LEU A C 1
ATOM 825 O O . LEU A 1 105 ? 14.235 0.426 -1.816 1.00 90.69 105 LEU A O 1
ATOM 829 N N . LEU A 1 106 ? 14.266 -0.863 0.024 1.00 92.44 106 LEU A N 1
ATOM 830 C CA . LEU A 1 106 ? 15.039 -1.942 -0.591 1.00 92.44 106 LEU A CA 1
ATOM 831 C C . LEU A 1 106 ? 14.239 -2.652 -1.691 1.00 92.44 106 LEU A C 1
ATOM 833 O O . LEU A 1 106 ? 14.784 -2.895 -2.766 1.00 92.44 106 LEU A O 1
ATOM 837 N N . GLN A 1 107 ? 12.957 -2.949 -1.455 1.00 94.62 107 GLN A N 1
ATOM 838 C CA . GLN A 1 107 ? 12.090 -3.554 -2.471 1.00 94.62 107 GLN A CA 1
ATOM 839 C C . GLN A 1 107 ? 11.911 -2.631 -3.684 1.00 94.62 107 GLN A C 1
ATOM 841 O O . GLN A 1 107 ? 12.105 -3.079 -4.814 1.00 94.62 107 GLN A O 1
ATOM 846 N N . ILE A 1 108 ? 11.652 -1.334 -3.466 1.00 93.69 108 ILE A N 1
ATOM 847 C CA . ILE A 1 108 ? 11.553 -0.339 -4.550 1.00 93.69 108 ILE A CA 1
ATOM 848 C C . ILE A 1 108 ? 12.852 -0.289 -5.358 1.00 93.69 108 ILE A C 1
ATOM 850 O O . ILE A 1 108 ? 12.817 -0.371 -6.586 1.00 93.69 108 ILE A O 1
ATOM 854 N N . LYS A 1 109 ? 14.008 -0.204 -4.686 1.00 92.00 109 LYS A N 1
ATOM 855 C CA . LYS A 1 109 ? 15.317 -0.196 -5.353 1.00 92.00 109 LYS A CA 1
ATOM 856 C C . LYS A 1 109 ? 15.507 -1.443 -6.220 1.00 92.00 109 LYS A C 1
ATOM 858 O O . LYS A 1 109 ? 15.848 -1.320 -7.394 1.00 92.00 109 LYS A O 1
ATOM 863 N N . ASN A 1 110 ? 15.253 -2.627 -5.667 1.00 93.25 110 ASN A N 1
ATOM 864 C CA . ASN A 1 110 ? 15.404 -3.890 -6.391 1.00 93.25 110 ASN A CA 1
ATOM 865 C C . ASN A 1 110 ? 14.456 -3.976 -7.600 1.00 93.25 110 ASN A C 1
ATOM 867 O O . ASN A 1 110 ? 14.842 -4.477 -8.657 1.00 93.25 110 ASN A O 1
ATOM 871 N N . GLY A 1 111 ? 13.228 -3.469 -7.462 1.00 94.12 111 GLY A N 1
ATOM 872 C CA . GLY A 1 111 ? 12.248 -3.402 -8.544 1.00 94.12 111 GLY A CA 1
ATOM 873 C C . GLY A 1 111 ? 12.698 -2.482 -9.675 1.00 94.12 111 GLY A C 1
ATOM 874 O O . GLY A 1 111 ? 12.696 -2.890 -10.836 1.00 94.12 111 GLY A O 1
ATOM 875 N N . LEU A 1 112 ? 13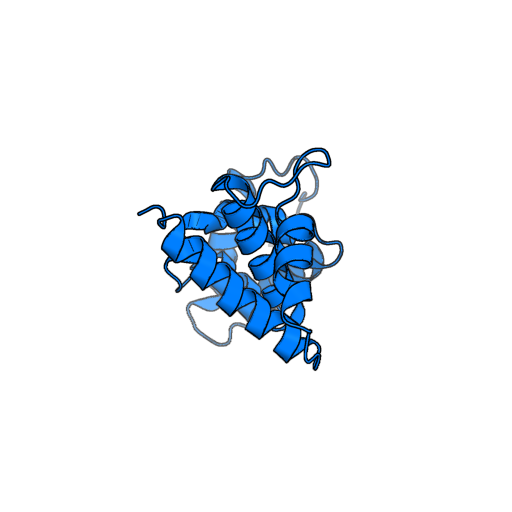.159 -1.274 -9.334 1.00 92.75 112 LEU A N 1
ATOM 876 C CA . LEU A 1 112 ? 13.686 -0.300 -10.294 1.00 92.75 112 LEU A CA 1
ATOM 877 C C . LEU A 1 112 ? 14.903 -0.851 -11.043 1.00 92.75 112 LEU A C 1
ATOM 879 O O . LEU A 1 112 ? 14.963 -0.763 -12.270 1.00 92.75 112 LEU A O 1
ATOM 883 N N . GLU A 1 113 ? 15.854 -1.465 -10.331 1.00 91.56 113 GLU A N 1
ATOM 884 C CA . GLU A 1 113 ? 17.031 -2.081 -10.952 1.00 91.56 113 GLU A CA 1
ATOM 885 C C . GLU A 1 113 ? 16.640 -3.189 -11.936 1.00 91.56 113 GLU A C 1
ATOM 887 O O . GLU A 1 113 ? 17.190 -3.253 -13.039 1.00 91.56 113 GLU A O 1
ATOM 892 N N . ARG A 1 114 ? 15.671 -4.038 -11.571 1.00 91.06 114 ARG A N 1
ATOM 893 C CA . ARG A 1 114 ? 15.207 -5.132 -12.431 1.00 91.06 114 ARG A CA 1
ATOM 894 C C . ARG A 1 114 ? 14.487 -4.615 -13.674 1.00 91.06 114 ARG A C 1
ATOM 896 O O . ARG A 1 114 ? 14.846 -5.029 -14.772 1.00 91.06 114 ARG A O 1
ATOM 903 N N . LEU A 1 115 ? 13.557 -3.669 -13.526 1.00 90.31 115 LEU A N 1
ATOM 904 C CA . LEU A 1 115 ? 12.845 -3.058 -14.659 1.00 90.31 115 LEU A CA 1
ATOM 905 C C . LEU A 1 115 ? 13.794 -2.315 -15.609 1.00 90.31 115 LEU A C 1
ATOM 907 O O . LEU A 1 115 ? 13.568 -2.289 -16.817 1.00 90.31 115 LEU A O 1
ATOM 911 N N . TYR A 1 116 ? 14.876 -1.736 -15.083 1.00 85.38 116 TYR A N 1
ATOM 912 C CA . TYR A 1 116 ? 15.856 -1.030 -15.902 1.00 85.38 116 TYR A CA 1
ATOM 913 C C . TYR A 1 116 ? 16.833 -1.965 -16.629 1.00 85.38 116 TYR A C 1
ATOM 915 O O . TYR A 1 116 ? 17.201 -1.692 -17.774 1.00 85.38 116 TYR A O 1
ATOM 923 N N . ARG A 1 117 ? 17.293 -3.039 -15.968 1.00 85.25 117 ARG A N 1
ATOM 924 C CA . ARG A 1 117 ? 18.328 -3.950 -16.495 1.00 85.25 117 ARG A CA 1
ATOM 925 C C . ARG A 1 117 ? 17.766 -5.107 -17.314 1.00 85.25 117 ARG A C 1
ATOM 927 O O . ARG A 1 117 ? 18.424 -5.553 -18.248 1.00 85.25 117 ARG A O 1
ATOM 934 N N . GLN A 1 118 ? 16.595 -5.616 -16.946 1.00 86.75 118 GLN A N 1
ATOM 935 C CA . GLN A 1 118 ? 15.960 -6.787 -17.552 1.00 86.75 118 GLN A CA 1
ATOM 936 C C . GLN A 1 118 ? 14.461 -6.519 -17.772 1.00 86.75 118 GLN A C 1
ATOM 938 O O . GLN A 1 118 ? 13.624 -7.160 -17.132 1.00 86.75 118 GLN A O 1
ATOM 943 N N . PRO A 1 119 ? 14.103 -5.550 -18.638 1.00 82.06 119 PRO A N 1
ATOM 944 C CA . PRO A 1 119 ? 12.705 -5.255 -18.931 1.00 82.06 119 PRO A CA 1
ATOM 945 C C . PRO A 1 119 ? 12.027 -6.475 -19.563 1.00 82.06 119 PRO A C 1
ATOM 947 O O . PRO A 1 119 ? 12.563 -7.079 -20.493 1.00 82.06 119 PRO A O 1
ATOM 950 N N . VAL A 1 120 ? 10.837 -6.824 -19.073 1.00 80.94 120 VAL A N 1
ATOM 951 C CA . VAL A 1 120 ? 10.015 -7.901 -19.647 1.00 80.94 120 VAL A CA 1
ATOM 952 C C . VAL A 1 120 ? 9.144 -7.335 -20.769 1.00 80.94 120 VAL A C 1
ATOM 954 O O . VAL A 1 120 ? 8.936 -7.979 -21.796 1.00 80.94 120 VAL A O 1
ATOM 957 N N . LYS A 1 121 ? 8.663 -6.100 -20.595 1.00 87.88 121 LYS A N 1
ATOM 958 C CA . LYS A 1 121 ? 7.887 -5.335 -21.574 1.00 87.88 121 LYS A CA 1
ATOM 959 C C . LYS A 1 121 ? 8.667 -4.104 -22.025 1.00 87.88 121 LYS A C 1
ATOM 961 O O . LYS A 1 121 ? 9.439 -3.519 -21.270 1.00 87.88 121 LYS A O 1
ATOM 966 N N . ALA A 1 122 ? 8.383 -3.636 -23.240 1.00 86.00 122 ALA A N 1
ATOM 967 C CA . ALA A 1 122 ? 9.016 -2.439 -23.802 1.00 86.00 122 ALA A CA 1
ATOM 968 C C . ALA A 1 122 ? 8.821 -1.175 -22.935 1.00 86.00 122 ALA A C 1
ATOM 970 O O . ALA A 1 122 ? 9.677 -0.295 -22.922 1.00 86.00 122 ALA A O 1
ATOM 971 N N . THR A 1 123 ? 7.716 -1.094 -22.187 1.00 88.56 123 THR A N 1
ATOM 972 C CA . THR A 1 123 ? 7.376 0.048 -21.322 1.00 88.56 123 THR A CA 1
ATOM 973 C C . THR A 1 123 ? 8.051 0.019 -19.953 1.00 88.56 123 THR A C 1
ATOM 975 O O . THR A 1 123 ? 8.062 1.038 -19.271 1.00 88.56 123 THR A O 1
ATOM 978 N N . ASP A 1 124 ? 8.611 -1.115 -19.528 1.00 87.56 124 ASP A N 1
ATOM 979 C CA . ASP A 1 124 ? 9.090 -1.307 -18.151 1.00 87.56 124 ASP A CA 1
ATOM 980 C C . ASP A 1 124 ? 10.200 -0.325 -17.783 1.00 87.56 124 ASP A C 1
ATOM 982 O O . ASP A 1 124 ? 10.177 0.292 -16.717 1.00 87.56 124 ASP A O 1
ATOM 986 N N . ARG A 1 125 ? 11.139 -0.117 -18.710 1.00 87.75 125 ARG A N 1
ATOM 987 C CA . ARG A 1 125 ? 12.239 0.827 -18.516 1.00 87.75 125 ARG A CA 1
ATOM 988 C C . ARG A 1 125 ? 11.736 2.260 -18.366 1.00 87.75 125 ARG A C 1
ATOM 990 O O . ARG A 1 125 ? 12.217 2.986 -17.503 1.00 87.75 125 ARG A O 1
ATOM 997 N N . GLN A 1 126 ? 10.763 2.648 -19.188 1.00 89.25 126 GLN A N 1
ATOM 998 C CA . GLN A 1 126 ? 10.165 3.978 -19.145 1.00 89.25 126 GLN A CA 1
ATOM 999 C C . GLN A 1 126 ? 9.397 4.194 -17.834 1.00 89.25 126 GLN A C 1
ATOM 1001 O O . GLN A 1 126 ? 9.598 5.211 -17.180 1.00 89.25 126 GLN A O 1
ATOM 1006 N N . ASN A 1 127 ? 8.605 3.211 -17.396 1.00 87.75 127 ASN A N 1
ATOM 1007 C CA . ASN A 1 127 ? 7.883 3.269 -16.121 1.00 87.75 127 ASN A CA 1
ATOM 1008 C C . ASN A 1 127 ? 8.844 3.435 -14.928 1.00 87.75 127 ASN A C 1
ATOM 1010 O O . ASN A 1 127 ? 8.576 4.216 -14.016 1.00 87.75 127 ASN A O 1
ATOM 1014 N N . ALA A 1 128 ? 9.983 2.732 -14.941 1.00 87.44 128 ALA A N 1
ATOM 1015 C CA . ALA A 1 128 ? 11.004 2.863 -13.903 1.00 87.44 128 ALA A CA 1
ATOM 1016 C C . ALA A 1 128 ? 11.638 4.264 -13.884 1.00 87.44 128 ALA A C 1
ATOM 1018 O O . ALA A 1 128 ? 11.810 4.844 -12.811 1.00 87.44 128 ALA A O 1
ATOM 1019 N N . ILE A 1 129 ? 11.949 4.824 -15.060 1.00 88.50 129 ILE A N 1
ATOM 1020 C CA . ILE A 1 129 ? 12.466 6.194 -15.189 1.00 88.50 129 ILE A CA 1
ATOM 1021 C C . ILE A 1 129 ? 11.437 7.199 -14.661 1.00 88.50 129 ILE A C 1
ATOM 1023 O O . ILE A 1 129 ? 11.786 8.057 -13.856 1.00 88.50 129 ILE A O 1
ATOM 1027 N N . GLU A 1 130 ? 10.171 7.074 -15.061 1.00 89.44 130 GLU A N 1
ATOM 1028 C CA . GLU A 1 130 ? 9.107 7.991 -14.646 1.00 89.44 130 GLU A CA 1
ATOM 1029 C C . GLU A 1 130 ? 8.862 7.950 -13.132 1.00 89.44 130 GLU A C 1
ATOM 1031 O O . GLU A 1 130 ? 8.744 9.009 -12.513 1.00 89.44 130 GLU A O 1
ATOM 1036 N N . LEU A 1 131 ? 8.839 6.763 -12.507 1.00 87.62 131 LEU A N 1
ATOM 1037 C CA . LEU A 1 131 ? 8.734 6.675 -11.047 1.00 87.62 131 LEU A CA 1
ATOM 1038 C C . LEU A 1 131 ? 9.951 7.299 -10.360 1.00 87.62 131 LEU A C 1
ATOM 1040 O O . LEU A 1 131 ? 9.788 8.041 -9.396 1.00 87.62 131 LEU A O 1
ATOM 1044 N N . PHE A 1 132 ? 11.159 7.027 -10.853 1.00 87.31 132 PHE A N 1
ATOM 1045 C CA . PHE A 1 132 ? 12.379 7.585 -10.277 1.00 87.31 132 PHE A CA 1
ATOM 1046 C C . PHE A 1 132 ? 12.412 9.119 -10.371 1.00 87.31 132 PHE A C 1
ATOM 1048 O O . PHE A 1 132 ? 12.708 9.794 -9.386 1.00 87.31 132 PHE A O 1
ATOM 1055 N N . SER A 1 133 ? 12.048 9.685 -11.525 1.00 86.88 133 SER A N 1
ATOM 1056 C CA . SER A 1 133 ? 11.925 11.135 -11.703 1.00 86.88 133 SER A CA 1
ATOM 1057 C C . SER A 1 133 ? 10.860 11.742 -10.794 1.00 86.88 133 SER A C 1
ATOM 1059 O O . SER A 1 133 ? 11.090 12.810 -10.234 1.00 86.88 133 SER A O 1
ATOM 1061 N N . TYR A 1 134 ? 9.724 11.063 -10.621 1.00 85.94 134 TYR A N 1
ATOM 1062 C CA . TYR A 1 134 ? 8.686 11.485 -9.684 1.00 85.94 134 TYR A CA 1
ATOM 1063 C C . TYR A 1 134 ? 9.224 11.526 -8.244 1.00 85.94 134 TYR A C 1
ATOM 1065 O O . TYR A 1 134 ? 9.115 12.564 -7.597 1.00 85.94 134 TYR A O 1
ATOM 1073 N N . LEU A 1 135 ? 9.893 10.461 -7.781 1.00 84.56 135 LEU A N 1
ATOM 1074 C CA . LEU A 1 135 ? 10.486 10.399 -6.438 1.00 84.56 135 LEU A CA 1
ATOM 1075 C C . LEU A 1 135 ? 11.471 11.544 -6.186 1.00 84.56 135 LEU A C 1
ATOM 1077 O O . LEU A 1 135 ? 11.437 12.148 -5.120 1.00 84.56 135 LEU A O 1
ATOM 1081 N N . ALA A 1 136 ? 12.308 11.868 -7.174 1.00 81.69 136 ALA A N 1
ATOM 1082 C CA . ALA A 1 136 ? 13.280 12.954 -7.076 1.00 81.69 136 ALA A CA 1
ATOM 1083 C C . ALA A 1 136 ? 12.641 14.352 -6.963 1.00 81.69 136 ALA A C 1
ATOM 1085 O O . ALA A 1 136 ? 13.274 15.265 -6.438 1.00 81.69 136 ALA A O 1
ATOM 1086 N N . GLN A 1 137 ? 11.418 14.534 -7.472 1.00 79.44 137 GLN A N 1
ATOM 1087 C CA . GLN A 1 137 ? 10.703 15.815 -7.451 1.00 79.44 137 GLN A CA 1
ATOM 1088 C C . GLN A 1 137 ? 9.851 15.994 -6.194 1.00 79.44 137 GLN A C 1
ATOM 1090 O O . GLN A 1 137 ? 9.752 17.102 -5.674 1.00 79.44 137 GLN A O 1
ATOM 1095 N N . THR A 1 138 ? 9.194 14.929 -5.728 1.00 71.94 138 THR A N 1
ATOM 1096 C CA . THR A 1 138 ? 8.218 15.010 -4.630 1.00 71.94 138 THR A CA 1
ATOM 1097 C C . THR A 1 138 ? 8.824 14.789 -3.263 1.00 71.94 138 THR A C 1
ATOM 1099 O O . THR A 1 138 ? 8.225 15.148 -2.253 1.00 71.94 138 THR A O 1
ATOM 1102 N N . HIS A 1 139 ? 9.966 14.127 -3.199 1.00 64.88 139 HIS A N 1
ATOM 1103 C CA . HIS A 1 139 ? 10.700 13.916 -1.971 1.00 64.88 139 HIS A CA 1
ATOM 1104 C C . HIS A 1 139 ? 12.040 14.554 -2.278 1.00 64.88 139 HIS A C 1
ATOM 1106 O O . HIS A 1 139 ? 12.758 14.018 -3.114 1.00 64.88 139 HIS A O 1
ATOM 1112 N N . GLU A 1 140 ? 12.339 15.737 -1.726 1.00 48.69 140 GLU A N 1
ATOM 1113 C CA . GLU A 1 140 ? 13.678 16.319 -1.854 1.00 48.69 140 GLU A CA 1
ATOM 1114 C C . GLU A 1 140 ? 14.674 15.215 -1.495 1.00 48.69 140 GLU A C 1
ATOM 1116 O O . GLU A 1 140 ? 14.844 14.875 -0.324 1.00 48.69 140 GLU A O 1
ATOM 1121 N N . VAL A 1 141 ? 15.305 14.604 -2.501 1.00 46.19 141 VAL A N 1
ATOM 1122 C CA . VAL A 1 141 ? 16.396 13.660 -2.286 1.00 46.19 141 VAL A CA 1
ATOM 1123 C C . VAL A 1 141 ? 17.603 14.524 -1.947 1.00 46.19 141 VAL A C 1
ATOM 1125 O O . VAL A 1 141 ? 18.559 14.659 -2.708 1.00 46.19 141 VAL A O 1
ATOM 1128 N N . ALA A 1 142 ? 17.539 15.165 -0.782 1.00 43.59 142 ALA A N 1
ATOM 1129 C CA . ALA A 1 142 ? 18.715 15.580 -0.070 1.00 43.59 142 ALA A CA 1
ATOM 1130 C C . ALA A 1 142 ? 19.424 14.283 0.340 1.00 43.59 142 ALA A C 1
ATOM 1132 O O . ALA A 1 142 ? 19.043 13.612 1.294 1.00 43.59 142 ALA A O 1
ATOM 1133 N N . VAL A 1 143 ? 20.480 13.974 -0.418 1.00 44.09 143 VAL A N 1
ATOM 1134 C CA . VAL A 1 143 ? 21.513 12.959 -0.162 1.00 44.09 143 VAL A CA 1
ATOM 1135 C C . VAL A 1 143 ? 21.183 11.538 -0.645 1.00 44.09 143 VAL A C 1
ATOM 1137 O O . VAL A 1 143 ? 20.515 10.773 0.039 1.00 44.09 143 VAL A O 1
ATOM 1140 N N . ALA A 1 144 ? 21.752 11.172 -1.808 1.00 40.62 144 ALA A N 1
ATOM 1141 C CA . ALA A 1 144 ? 22.626 9.987 -1.982 1.00 40.62 144 ALA A CA 1
ATOM 1142 C C . ALA A 1 144 ? 22.908 9.595 -3.455 1.00 40.62 144 ALA A C 1
ATOM 1144 O O . ALA A 1 144 ? 23.275 8.451 -3.712 1.00 40.62 144 ALA A O 1
ATOM 1145 N N . LEU A 1 145 ? 22.762 10.486 -4.446 1.00 46.38 145 LEU A N 1
ATOM 1146 C CA . LEU A 1 145 ? 23.063 10.132 -5.844 1.00 46.38 145 LEU A CA 1
ATOM 1147 C C . LEU A 1 145 ? 23.996 11.135 -6.532 1.00 46.38 145 LEU A C 1
ATOM 1149 O O . LEU A 1 145 ? 23.615 11.882 -7.424 1.00 46.38 145 LEU A O 1
ATOM 1153 N N . LEU A 1 146 ? 25.263 11.073 -6.133 1.00 34.62 146 LEU A N 1
ATOM 1154 C CA . LEU A 1 146 ? 26.422 11.368 -6.978 1.00 34.62 146 LEU A CA 1
ATOM 1155 C C . LEU A 1 146 ? 27.183 10.043 -7.175 1.00 34.62 146 LEU A C 1
ATOM 1157 O O . LEU A 1 146 ? 27.447 9.377 -6.175 1.00 34.62 146 LEU A O 1
ATOM 1161 N N . PRO A 1 147 ? 27.656 9.673 -8.377 1.00 47.50 147 PRO A N 1
ATOM 1162 C CA . PRO A 1 147 ? 27.077 9.843 -9.704 1.00 47.50 147 PRO A CA 1
ATOM 1163 C C . PRO A 1 147 ? 26.951 8.474 -10.418 1.00 47.50 147 PRO A C 1
ATOM 1165 O O . PRO A 1 147 ? 27.945 7.798 -10.666 1.00 47.50 147 PRO A O 1
ATOM 1168 N N . LEU A 1 148 ? 25.751 8.099 -10.876 1.00 42.22 148 LEU A N 1
ATOM 1169 C CA . LEU A 1 148 ? 25.613 7.131 -11.986 1.00 42.22 148 LEU A CA 1
ATOM 1170 C C . LEU A 1 148 ? 25.791 7.809 -13.363 1.00 42.22 148 LEU A C 1
ATOM 1172 O O . LEU A 1 148 ? 25.597 7.179 -14.395 1.00 42.22 148 LEU A O 1
ATOM 1176 N N . ALA A 1 149 ? 26.187 9.086 -13.379 1.00 42.47 149 ALA A N 1
ATOM 1177 C CA . ALA A 1 149 ? 26.353 9.911 -14.574 1.00 42.47 149 ALA A CA 1
ATOM 1178 C C . ALA A 1 149 ? 27.819 10.064 -15.045 1.00 42.47 149 ALA A C 1
ATOM 1180 O O . ALA A 1 149 ? 28.119 11.012 -15.761 1.00 42.47 149 ALA A O 1
ATOM 1181 N N . LEU A 1 150 ? 28.741 9.176 -14.648 1.00 39.09 150 LEU A N 1
ATOM 1182 C CA . LEU A 1 150 ? 30.161 9.254 -15.053 1.00 39.09 150 LEU A CA 1
ATOM 1183 C C . LEU A 1 150 ? 30.751 7.950 -15.618 1.00 39.09 150 LEU A C 1
ATOM 1185 O O . LEU A 1 150 ? 31.963 7.764 -15.607 1.00 39.09 150 LEU A O 1
ATOM 1189 N N . ILE A 1 151 ? 29.920 7.052 -16.152 1.00 43.19 151 ILE A N 1
ATOM 1190 C CA . ILE A 1 151 ? 30.414 5.966 -17.011 1.00 43.19 151 ILE A CA 1
ATOM 1191 C C . ILE A 1 151 ? 29.596 5.984 -18.302 1.00 43.19 151 ILE A C 1
ATOM 1193 O O . ILE A 1 151 ? 28.536 5.366 -18.398 1.00 43.19 151 ILE A O 1
ATOM 1197 N N . GLY A 1 152 ? 30.097 6.765 -19.254 1.00 35.81 152 GLY A N 1
ATOM 1198 C CA . GLY A 1 152 ? 29.623 6.928 -20.624 1.00 35.81 152 GLY A CA 1
ATOM 1199 C C . GLY A 1 152 ? 30.597 7.820 -21.367 1.00 35.81 152 GLY A C 1
ATOM 1200 O O . GLY A 1 152 ? 30.639 9.016 -21.009 1.00 35.81 152 GLY A O 1
#

Foldseek 3Di:
DDDDLVVLVVLLVVLVVLLCVLVVHDDDPVVSVVLLQVQLDDPNDADNVDSSSSLSSSLLSVLNNCVRPPQLQVSLLCLLPPPDPSCVVCSVSSLVSLVPDPCSVVSPVVNLVCLCPPNPDPCSNVSSVSSVVVCVVPPVPPDDDDDPPPDD

Secondary structure (DSSP, 8-state):
-PPPHHHHHHHHHHHHHHHHHHHT----HHHHHHHHHHHT-BTTB--TT-HHHHHHHHHHHHHHHHHHHS-HHHHHHHHHS--SHHHHHHHHHHHHHHHHSTTHHHHHHHHHHHHHHS-SSTTHHHHHHHHHHHHHHHTT--S----SSS--

Sequence (152 aa):
MRPTLKQLKQEAADLWGVLNGVDGTDPAPDQFRKDIRQYGKLDGKADLRCRATWERACVAMEAASMLKSLENTDLVLYLHRPDTPFGIAYRDQILEAVLSHKTGLLQIKNGLERLYRQPVKATDRQNAIELFSYLAQTHEVAVALLPLALIG

pLDDT: mean 84.6, std 14.2, range [34.62, 95.75]